Protein AF-A0A925MMN0-F1 (afdb_monomer_lite)

Structure (mmCIF, N/CA/C/O backbone):
data_AF-A0A925MMN0-F1
#
_entry.id   AF-A0A925MMN0-F1
#
loop_
_atom_site.group_PDB
_atom_site.id
_atom_site.type_symbol
_atom_site.label_atom_id
_atom_site.label_alt_id
_atom_site.label_comp_id
_atom_site.label_asym_id
_atom_site.label_entity_id
_atom_site.label_seq_id
_atom_site.pdbx_PDB_ins_code
_atom_site.Cartn_x
_atom_site.Cartn_y
_atom_site.Cartn_z
_atom_site.occupancy
_atom_site.B_iso_or_equiv
_atom_site.auth_seq_id
_atom_site.auth_comp_id
_atom_site.auth_asym_id
_atom_site.auth_atom_id
_atom_site.pdbx_PDB_model_num
ATOM 1 N N . MET A 1 1 ? -37.068 39.498 35.106 1.00 50.25 1 MET A N 1
ATOM 2 C CA . MET A 1 1 ? -36.072 38.489 35.532 1.00 50.25 1 MET A CA 1
ATOM 3 C C . MET A 1 1 ? -36.482 37.143 34.951 1.00 50.25 1 MET A C 1
ATOM 5 O O . MET A 1 1 ? -37.570 36.676 35.253 1.00 50.25 1 MET A O 1
ATOM 9 N N . ARG A 1 2 ? -35.691 36.575 34.034 1.00 58.09 2 ARG A N 1
ATOM 10 C CA . ARG A 1 2 ? -35.995 35.283 33.394 1.00 58.09 2 ARG A CA 1
ATOM 11 C C . ARG A 1 2 ? -35.538 34.164 34.336 1.00 58.09 2 ARG A C 1
ATOM 13 O O . ARG A 1 2 ? -34.346 34.032 34.581 1.00 58.09 2 ARG A O 1
ATOM 20 N N . SER A 1 3 ? -36.483 33.402 34.880 1.00 60.34 3 SER A N 1
ATOM 21 C CA . SER A 1 3 ? -36.202 32.164 35.613 1.00 60.34 3 SER A CA 1
ATOM 22 C C . SER A 1 3 ? -35.566 31.164 34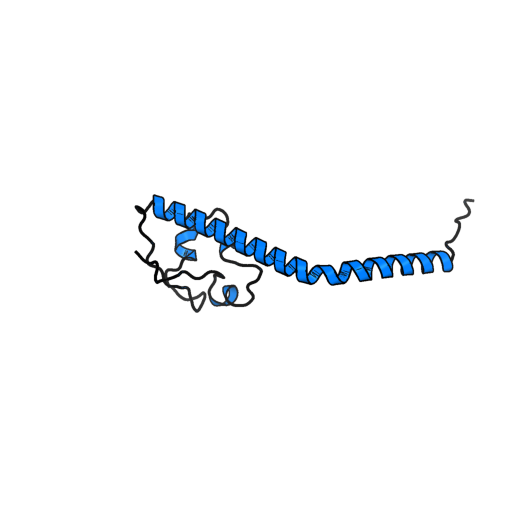.645 1.00 60.34 3 SER A C 1
ATOM 24 O O . SER A 1 3 ? -36.204 30.718 33.690 1.00 60.34 3 SER A O 1
ATOM 26 N N . LEU A 1 4 ? -34.287 30.860 34.859 1.00 64.75 4 LEU A N 1
ATOM 27 C CA . LEU A 1 4 ? -33.624 29.731 34.219 1.00 64.75 4 LEU A CA 1
ATOM 28 C C . LEU A 1 4 ? -34.117 28.471 34.936 1.00 64.75 4 LEU A C 1
ATOM 30 O O . LEU A 1 4 ? -33.806 28.258 36.107 1.00 64.75 4 LEU A O 1
ATOM 34 N N . ARG A 1 5 ? -34.932 27.662 34.254 1.00 73.69 5 ARG A N 1
ATOM 35 C CA . ARG A 1 5 ? -35.268 26.312 34.719 1.00 73.69 5 ARG A CA 1
ATOM 36 C C . ARG A 1 5 ? -33.975 25.493 34.746 1.00 73.69 5 ARG A C 1
ATOM 38 O O . ARG A 1 5 ? -33.359 25.299 33.702 1.00 73.69 5 ARG A O 1
ATOM 45 N N . GLY A 1 6 ? -33.550 25.079 35.937 1.00 75.69 6 GLY A N 1
ATOM 46 C CA . GLY A 1 6 ? -32.420 24.171 36.117 1.00 75.69 6 GLY A CA 1
ATOM 47 C C . GLY A 1 6 ? -32.802 22.747 35.720 1.00 75.69 6 GLY A C 1
ATOM 48 O O . GLY A 1 6 ? -33.934 22.326 35.948 1.00 75.69 6 GLY A O 1
ATOM 49 N N . PHE A 1 7 ? -31.858 22.026 35.120 1.00 78.81 7 PHE A N 1
ATOM 50 C CA . PHE A 1 7 ? -32.000 20.607 34.801 1.00 78.81 7 PHE A CA 1
ATOM 51 C C . PHE A 1 7 ? -32.067 19.784 36.091 1.00 78.81 7 PHE A C 1
ATOM 53 O O . PHE A 1 7 ? -31.335 20.061 37.047 1.00 78.81 7 PHE A O 1
ATOM 60 N N . THR A 1 8 ? -32.914 18.759 36.128 1.00 90.69 8 THR A N 1
ATOM 61 C CA . THR A 1 8 ? -32.934 17.820 37.254 1.00 90.69 8 THR A CA 1
ATOM 62 C C . THR A 1 8 ? -31.794 16.805 37.123 1.00 90.69 8 THR A C 1
ATOM 64 O O . THR A 1 8 ? -31.395 16.419 36.022 1.00 90.69 8 THR A O 1
ATOM 67 N N . LEU A 1 9 ? -31.268 16.334 38.259 1.00 88.25 9 LEU A N 1
ATOM 68 C CA . LEU A 1 9 ? -30.256 15.265 38.293 1.00 88.25 9 LEU A CA 1
ATOM 69 C C . LEU A 1 9 ? -30.725 14.003 37.555 1.00 88.25 9 LEU A C 1
ATOM 71 O O . LEU A 1 9 ? -29.932 13.340 36.891 1.00 88.25 9 LEU A O 1
ATOM 75 N N . VAL A 1 10 ? -32.021 13.697 37.652 1.00 92.56 10 VAL A N 1
ATOM 76 C CA . VAL A 1 10 ? -32.633 12.531 37.008 1.00 92.56 10 VAL A CA 1
ATOM 77 C C . VAL A 1 10 ? -32.614 12.668 35.487 1.00 92.56 10 VAL A C 1
ATOM 79 O O . VAL A 1 10 ? -32.250 11.715 34.802 1.00 92.56 10 VAL A O 1
ATOM 82 N N . GLU A 1 11 ? -32.934 13.847 34.947 1.00 92.06 11 GLU A N 1
ATOM 83 C CA . GLU A 1 11 ? -32.885 14.076 33.498 1.00 92.06 11 GLU A CA 1
ATOM 84 C C . GLU A 1 11 ? -31.464 13.908 32.942 1.00 92.06 11 GLU A C 1
ATOM 86 O O . GLU A 1 11 ? -31.291 13.287 31.896 1.00 92.06 11 GLU A O 1
ATOM 91 N N . MET A 1 12 ? -30.432 14.378 33.652 1.00 91.19 12 MET A N 1
ATOM 92 C CA . MET A 1 12 ? -29.041 14.155 33.226 1.00 91.19 12 MET A CA 1
ATOM 93 C C . MET A 1 12 ? -28.624 12.681 33.304 1.00 91.19 12 MET A C 1
ATOM 95 O O . MET A 1 12 ? -27.914 12.192 32.425 1.00 91.19 12 MET A O 1
ATOM 99 N N . LEU A 1 13 ? -29.094 11.950 34.315 1.00 93.50 13 LEU A N 1
ATOM 100 C CA . LEU A 1 13 ? -28.752 10.539 34.503 1.00 93.50 13 LEU A CA 1
ATOM 101 C C . LEU A 1 13 ? -29.333 9.655 33.390 1.00 93.50 13 LEU A C 1
ATOM 103 O O . LEU A 1 13 ? -28.626 8.804 32.849 1.00 93.50 13 LEU A O 1
ATOM 107 N N . VAL A 1 14 ? -30.588 9.890 32.997 1.00 94.88 14 VAL A N 1
ATOM 108 C CA . VAL A 1 14 ? -31.225 9.157 31.889 1.00 94.88 14 VAL A CA 1
ATOM 109 C C . VAL A 1 14 ? -30.509 9.430 30.566 1.00 94.88 14 VAL A C 1
ATOM 111 O O . VAL A 1 14 ? -30.269 8.502 29.795 1.00 94.88 14 VAL A O 1
ATOM 114 N N . VAL A 1 15 ? -30.103 10.678 30.313 1.00 95.12 15 VAL A N 1
ATOM 115 C CA . VAL A 1 15 ? -29.379 11.041 29.084 1.00 95.12 15 VAL A CA 1
ATOM 116 C C . VAL A 1 15 ? -28.032 10.324 29.000 1.00 95.12 15 VAL A C 1
ATOM 118 O O . VAL A 1 15 ? -27.715 9.742 27.963 1.00 95.12 15 VAL A O 1
ATOM 121 N N . LEU A 1 16 ? -27.261 10.298 30.089 1.00 95.56 16 LEU A N 1
ATOM 122 C CA . LEU A 1 16 ? -25.982 9.583 30.117 1.00 95.56 16 LEU A CA 1
ATOM 123 C C . LEU A 1 16 ? -26.163 8.067 29.961 1.00 95.56 16 LEU A C 1
ATOM 125 O O . LEU A 1 16 ? -25.362 7.435 29.273 1.00 95.56 16 LEU A O 1
ATOM 129 N N . ALA A 1 17 ? -27.231 7.490 30.519 1.00 95.81 17 ALA A N 1
ATOM 130 C CA . ALA A 1 17 ? -27.562 6.080 30.314 1.00 95.81 17 ALA A CA 1
ATOM 131 C C . ALA A 1 17 ? -27.862 5.771 28.834 1.00 95.81 17 ALA A C 1
ATOM 133 O O . ALA A 1 17 ? -27.342 4.799 28.281 1.00 95.81 17 ALA A O 1
ATOM 134 N N . ILE A 1 18 ? -28.637 6.625 28.158 1.00 96.00 18 ILE A N 1
ATOM 135 C CA . ILE A 1 18 ? -28.942 6.463 26.729 1.00 96.00 18 ILE A CA 1
ATOM 136 C C . ILE A 1 18 ? -27.671 6.629 25.880 1.00 96.00 18 ILE A C 1
ATOM 138 O O . ILE A 1 18 ? -27.379 5.767 25.054 1.00 96.00 18 ILE A O 1
ATOM 142 N N . ILE A 1 19 ? -26.860 7.668 26.110 1.00 95.44 19 ILE A N 1
ATOM 143 C CA . ILE A 1 19 ? -25.598 7.871 25.371 1.00 95.44 19 ILE A CA 1
ATOM 144 C C . ILE A 1 19 ? -24.642 6.688 25.588 1.00 95.44 19 ILE A C 1
ATOM 146 O O . ILE A 1 19 ? -24.036 6.208 24.631 1.00 95.44 19 ILE A O 1
ATOM 150 N N . GLY A 1 20 ? -24.542 6.177 26.820 1.00 95.19 20 GLY A N 1
ATOM 151 C CA . GLY A 1 20 ? -23.700 5.028 27.156 1.00 95.19 20 GLY A CA 1
ATOM 152 C C . GLY A 1 20 ? -24.109 3.748 26.424 1.00 95.19 20 GLY A C 1
ATOM 153 O O . GLY A 1 20 ? -23.250 3.061 25.872 1.00 95.19 20 GLY A O 1
ATOM 154 N N . THR A 1 21 ? -25.412 3.451 26.353 1.00 93.69 21 THR A N 1
ATOM 155 C CA . THR A 1 21 ? -25.912 2.278 25.606 1.00 93.69 21 THR A CA 1
ATOM 156 C C . THR A 1 21 ? -25.667 2.400 24.100 1.00 93.69 21 THR A C 1
ATOM 158 O O . THR A 1 21 ? -25.206 1.440 23.484 1.00 93.69 21 THR A O 1
ATOM 161 N N . LEU A 1 22 ? -25.883 3.581 23.510 1.00 94.12 22 LEU A N 1
ATOM 162 C CA . LEU A 1 22 ? -25.597 3.827 22.091 1.00 94.12 22 LEU A CA 1
ATOM 163 C C . LEU A 1 22 ? -24.097 3.697 21.779 1.00 94.12 22 LEU A C 1
ATOM 165 O O . LEU A 1 22 ? -23.718 3.032 20.812 1.00 94.12 22 LEU A O 1
ATOM 169 N N . ALA A 1 23 ? -23.231 4.275 22.617 1.00 90.12 23 ALA A N 1
ATOM 170 C CA . ALA A 1 23 ? -21.780 4.199 22.448 1.00 90.12 23 ALA A CA 1
ATOM 171 C C . ALA A 1 23 ? -21.252 2.757 22.559 1.00 90.12 23 ALA A C 1
ATOM 173 O O . ALA A 1 23 ? -20.376 2.365 21.784 1.00 90.12 23 ALA A O 1
ATOM 174 N N . ALA A 1 24 ? -21.815 1.951 23.468 1.00 89.38 24 ALA A N 1
ATOM 175 C CA . ALA A 1 24 ? -21.438 0.550 23.657 1.00 89.38 24 ALA A CA 1
ATOM 176 C C . ALA A 1 24 ? -21.694 -0.319 22.412 1.00 89.38 24 ALA A C 1
ATOM 178 O O . ALA A 1 24 ? -20.935 -1.253 22.161 1.00 89.38 24 ALA A O 1
ATOM 179 N N . ILE A 1 25 ? -22.720 -0.002 21.614 1.00 86.56 25 ILE A N 1
ATOM 180 C CA . ILE A 1 25 ? -23.040 -0.732 20.374 1.00 86.56 25 ILE A CA 1
ATOM 181 C C . ILE A 1 25 ? -22.143 -0.281 19.210 1.00 86.56 25 ILE A C 1
ATOM 183 O O . ILE A 1 25 ? -21.723 -1.103 18.396 1.00 86.56 25 ILE A O 1
ATOM 187 N N . ILE A 1 26 ? -21.814 1.012 19.127 1.00 83.06 26 ILE A N 1
ATOM 188 C CA . ILE A 1 26 ? -21.033 1.583 18.013 1.00 83.06 26 ILE A CA 1
ATOM 189 C C . ILE A 1 26 ? -19.538 1.249 18.131 1.00 83.06 26 ILE A C 1
ATOM 191 O O . ILE A 1 26 ? -18.884 0.952 17.129 1.00 83.06 26 ILE A O 1
ATOM 195 N N . TYR A 1 27 ? -18.988 1.258 19.348 1.00 77.38 27 TYR A N 1
ATOM 196 C CA . TYR A 1 27 ? -17.564 1.014 19.596 1.00 77.38 27 TYR A CA 1
ATOM 197 C C . TYR A 1 27 ? -17.009 -0.313 19.015 1.00 77.38 27 TYR A C 1
ATOM 199 O O . TYR A 1 27 ? -15.979 -0.260 18.327 1.00 77.38 27 TYR A O 1
ATOM 207 N N . PRO A 1 28 ? -17.643 -1.493 19.209 1.00 71.50 28 PRO A N 1
ATOM 208 C CA . PRO A 1 28 ? -17.084 -2.776 18.765 1.00 71.50 28 PRO A CA 1
ATOM 209 C C . PRO A 1 28 ? -16.999 -2.931 17.240 1.00 71.50 28 PRO A C 1
ATOM 211 O O . PRO A 1 28 ? -16.149 -3.674 16.751 1.00 71.50 28 PRO A O 1
ATOM 214 N N . LEU A 1 29 ? -17.825 -2.214 16.473 1.00 68.62 29 LEU A N 1
ATOM 215 C CA . LEU A 1 29 ? -17.912 -2.375 15.016 1.00 68.62 29 LEU A CA 1
ATOM 216 C C . LEU A 1 29 ? -16.703 -1.790 14.265 1.00 68.62 29 LEU A C 1
ATOM 218 O O . LEU A 1 29 ? -16.408 -2.190 13.140 1.00 68.62 29 LEU A O 1
ATOM 222 N N . SER A 1 30 ? -15.969 -0.867 14.885 1.00 63.56 30 SER A N 1
ATOM 223 C CA . SER A 1 30 ? -14.885 -0.125 14.232 1.00 63.56 30 SER A CA 1
ATOM 224 C C . SER A 1 30 ? -13.709 -1.004 13.776 1.00 63.56 30 SER A C 1
ATOM 226 O O . SER A 1 30 ? -13.188 -0.814 12.678 1.00 63.56 30 SER A O 1
ATOM 228 N N . ARG A 1 31 ? -13.296 -2.006 14.564 1.00 68.06 31 ARG A N 1
ATOM 229 C CA . ARG A 1 31 ? -12.033 -2.735 14.320 1.00 68.06 31 ARG A CA 1
ATOM 230 C C . ARG A 1 31 ? -12.069 -3.617 13.069 1.00 68.06 31 ARG A C 1
ATOM 232 O O . ARG A 1 31 ? -11.135 -3.583 12.273 1.00 68.06 31 ARG A O 1
ATOM 239 N N . SER A 1 32 ? -13.150 -4.367 12.859 1.00 72.69 32 SER A N 1
ATOM 240 C CA . SER A 1 32 ? -13.282 -5.249 11.690 1.00 72.69 32 SER A CA 1
ATOM 241 C C . SER A 1 32 ? -13.541 -4.477 10.393 1.00 72.69 32 SER A C 1
ATOM 243 O O . SER A 1 32 ? -13.100 -4.904 9.328 1.00 72.69 32 SER A O 1
ATOM 245 N N . MET A 1 33 ? -14.221 -3.326 10.467 1.00 75.50 33 MET A N 1
ATOM 246 C CA . MET A 1 33 ? -14.455 -2.471 9.297 1.00 75.50 33 MET A CA 1
ATOM 247 C C . MET A 1 33 ? -13.173 -1.782 8.821 1.00 75.50 33 MET A C 1
ATOM 249 O O . MET A 1 33 ? -12.953 -1.683 7.617 1.00 75.50 33 MET A O 1
ATOM 253 N N . ILE A 1 34 ? -12.296 -1.375 9.745 1.00 84.44 34 ILE A N 1
ATOM 254 C CA . ILE A 1 34 ? -10.996 -0.777 9.406 1.00 84.44 34 ILE A CA 1
ATOM 255 C C . ILE A 1 34 ? -10.082 -1.793 8.709 1.00 84.44 34 ILE A C 1
ATOM 257 O O . ILE A 1 34 ? -9.390 -1.442 7.760 1.00 84.44 34 ILE A O 1
ATOM 261 N N . GLY A 1 35 ? -10.094 -3.062 9.132 1.00 87.69 35 GLY A N 1
ATOM 262 C CA . GLY A 1 35 ? -9.350 -4.114 8.429 1.00 87.69 35 GLY A CA 1
ATOM 263 C C . GLY A 1 35 ? -9.765 -4.219 6.957 1.00 87.69 35 GLY A C 1
ATOM 264 O O . GLY A 1 35 ? -8.921 -4.155 6.066 1.00 87.69 35 GLY A O 1
ATOM 265 N N . LYS A 1 36 ? -11.079 -4.258 6.701 1.00 88.88 36 LYS A N 1
ATOM 266 C CA . LYS A 1 36 ? -11.637 -4.297 5.340 1.00 88.88 36 LYS A CA 1
ATOM 267 C C . LYS A 1 36 ? -11.360 -3.027 4.536 1.00 88.88 36 LYS A C 1
ATOM 269 O O . LYS A 1 36 ? -11.141 -3.113 3.332 1.00 88.88 36 LYS A O 1
ATOM 274 N N . SER A 1 37 ? -11.366 -1.849 5.166 1.00 91.38 37 SER A N 1
ATOM 275 C CA . SER A 1 37 ? -11.049 -0.603 4.457 1.00 91.38 37 SER A CA 1
ATOM 276 C C . SER A 1 37 ? -9.581 -0.549 4.034 1.00 91.38 37 SER A C 1
ATOM 278 O O . SER A 1 37 ? -9.289 -0.118 2.920 1.00 91.38 37 SER A O 1
ATOM 280 N N . ARG A 1 38 ? -8.664 -1.044 4.878 1.00 94.19 38 ARG A N 1
ATOM 281 C CA . ARG A 1 38 ? -7.243 -1.183 4.529 1.00 94.19 38 ARG A CA 1
ATOM 282 C C . ARG A 1 38 ? -7.052 -2.158 3.371 1.00 94.19 38 ARG A C 1
ATOM 284 O O . ARG A 1 38 ? -6.352 -1.825 2.424 1.00 94.19 38 ARG A O 1
ATOM 291 N N . GLU A 1 39 ? -7.719 -3.310 3.401 1.00 93.25 39 GLU A N 1
ATOM 292 C CA . GLU A 1 39 ? -7.681 -4.286 2.303 1.00 93.25 39 GLU A CA 1
ATOM 293 C C . GLU A 1 39 ? -8.198 -3.685 0.986 1.00 93.25 39 GLU A C 1
ATOM 295 O O . GLU A 1 39 ? -7.540 -3.788 -0.049 1.00 93.25 39 GLU A O 1
ATOM 300 N N . ALA A 1 40 ? -9.331 -2.977 1.027 1.00 95.06 40 ALA A N 1
ATOM 301 C CA . ALA A 1 40 ? -9.888 -2.299 -0.142 1.00 95.06 40 ALA A CA 1
ATOM 302 C C . ALA A 1 40 ? -8.937 -1.233 -0.720 1.00 95.06 40 ALA A C 1
ATOM 304 O O . ALA A 1 40 ? -8.835 -1.092 -1.944 1.00 95.06 40 ALA A O 1
ATOM 305 N N . ALA A 1 41 ? -8.212 -0.514 0.141 1.00 95.06 41 ALA A N 1
ATOM 306 C CA . ALA A 1 41 ? -7.172 0.417 -0.283 1.00 95.06 41 ALA A CA 1
ATOM 307 C C . ALA A 1 41 ? -5.998 -0.321 -0.950 1.00 95.06 41 ALA A C 1
ATOM 309 O O . ALA A 1 41 ? -5.611 0.040 -2.059 1.00 95.06 41 ALA A O 1
ATOM 310 N N . CYS A 1 42 ? -5.505 -1.415 -0.357 1.00 95.69 42 CYS A N 1
ATOM 311 C CA . CYS A 1 42 ? -4.418 -2.202 -0.949 1.00 95.69 42 CYS A CA 1
ATOM 312 C C . CYS A 1 42 ? -4.799 -2.817 -2.306 1.00 95.69 42 CYS A C 1
ATOM 314 O O . CYS A 1 42 ? -3.962 -2.882 -3.205 1.00 95.69 42 CYS A O 1
ATOM 316 N N . LEU A 1 43 ? -6.059 -3.231 -2.482 1.00 95.81 43 LEU A N 1
ATOM 317 C CA . LEU A 1 43 ? -6.578 -3.699 -3.772 1.00 95.81 43 LEU A CA 1
ATOM 318 C C . LEU A 1 43 ? -6.642 -2.579 -4.812 1.00 95.81 43 LEU A C 1
ATOM 320 O O . LEU A 1 43 ? -6.380 -2.815 -5.988 1.00 95.81 43 LEU A O 1
ATOM 324 N N . THR A 1 44 ? -7.002 -1.367 -4.397 1.00 95.56 44 THR A N 1
ATOM 325 C CA . THR A 1 44 ? -7.018 -0.200 -5.289 1.00 95.56 44 THR A CA 1
ATOM 326 C C . THR A 1 44 ? -5.610 0.130 -5.768 1.00 95.56 44 THR A C 1
ATOM 328 O O . THR A 1 44 ? -5.404 0.274 -6.969 1.00 95.56 44 THR A O 1
ATOM 331 N N . ASN A 1 45 ? -4.635 0.118 -4.861 1.00 95.81 45 ASN A N 1
ATOM 332 C CA . ASN A 1 45 ? -3.225 0.297 -5.191 1.00 95.81 45 ASN A CA 1
ATOM 333 C C . ASN A 1 45 ? -2.730 -0.747 -6.204 1.00 95.81 45 ASN A C 1
ATOM 335 O O . ASN A 1 45 ? -2.160 -0.378 -7.227 1.00 95.81 45 ASN A O 1
ATOM 339 N N . LEU A 1 46 ? -3.026 -2.038 -5.994 1.00 94.69 46 LEU A N 1
ATOM 340 C CA . LEU A 1 46 ? -2.672 -3.104 -6.945 1.00 94.69 46 LEU A CA 1
ATOM 341 C C . LEU A 1 46 ? -3.277 -2.893 -8.337 1.00 94.69 46 LEU A C 1
ATOM 343 O O . LEU A 1 46 ? -2.624 -3.185 -9.337 1.00 94.69 46 LEU A O 1
ATOM 347 N N . ARG A 1 47 ? -4.511 -2.381 -8.423 1.00 95.31 47 ARG A N 1
ATOM 348 C CA . ARG A 1 47 ? -5.121 -2.036 -9.716 1.00 95.31 47 ARG A CA 1
ATOM 349 C C . ARG A 1 47 ? -4.360 -0.905 -10.398 1.00 95.31 47 ARG A C 1
ATOM 351 O O . ARG A 1 47 ? -4.081 -1.031 -11.585 1.00 95.31 47 ARG A O 1
ATOM 358 N N . SER A 1 48 ? -3.986 0.145 -9.665 1.00 93.88 48 SER A N 1
ATOM 359 C CA . SER A 1 48 ? -3.162 1.236 -10.203 1.00 93.88 48 SER A CA 1
ATO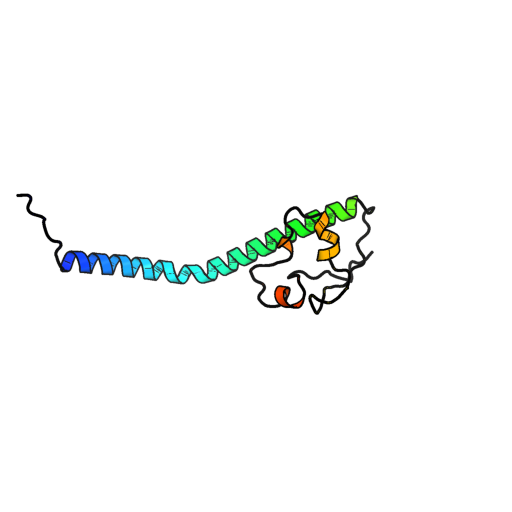M 360 C C . SER A 1 48 ? -1.811 0.725 -10.711 1.00 93.88 48 SER A C 1
ATOM 362 O O . SER A 1 48 ? -1.409 1.075 -11.818 1.00 93.88 48 SER A O 1
ATOM 364 N N . LEU A 1 49 ? -1.151 -0.168 -9.962 1.00 94.50 49 LEU A N 1
ATOM 365 C CA . LEU A 1 49 ? 0.091 -0.820 -10.398 1.00 94.50 49 LEU A CA 1
ATOM 366 C C . LEU A 1 49 ? -0.108 -1.663 -11.664 1.00 94.50 49 LEU A C 1
ATOM 368 O O . LEU A 1 49 ? 0.716 -1.606 -12.572 1.00 94.50 49 LEU A O 1
ATOM 372 N N . GLY A 1 50 ? -1.209 -2.412 -11.753 1.00 93.69 50 GLY A N 1
ATOM 373 C CA . GLY A 1 50 ? -1.548 -3.202 -12.939 1.00 93.69 50 GLY A CA 1
ATOM 374 C C . GLY A 1 50 ? -1.792 -2.344 -14.182 1.00 93.69 50 GLY A C 1
ATOM 375 O O . GLY A 1 50 ? -1.320 -2.693 -15.261 1.00 93.69 50 GLY A O 1
ATOM 376 N N . VAL A 1 51 ? -2.470 -1.202 -14.030 1.00 94.81 51 VAL A N 1
ATOM 377 C CA . VAL A 1 51 ? -2.651 -0.228 -15.119 1.00 94.81 51 VAL A CA 1
ATOM 378 C C . VAL A 1 51 ? -1.304 0.360 -15.544 1.00 94.81 51 VAL A C 1
ATOM 380 O O . VAL A 1 51 ? -1.008 0.372 -16.735 1.00 94.81 51 VAL A O 1
ATOM 383 N N . GLY A 1 52 ? -0.457 0.769 -14.593 1.00 94.00 52 GLY A N 1
ATOM 384 C CA . GLY A 1 52 ? 0.889 1.270 -14.894 1.00 94.00 52 GLY A CA 1
ATOM 385 C C . GLY A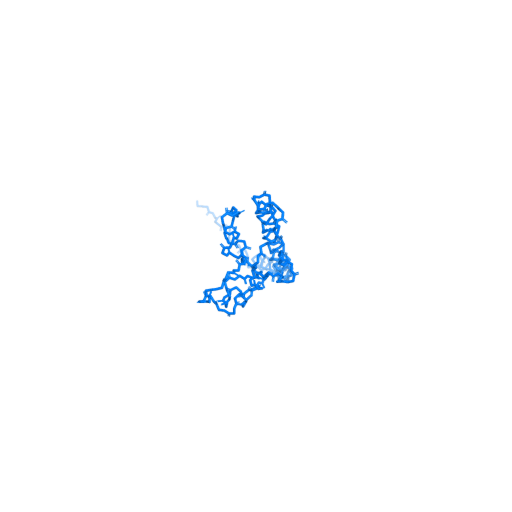 1 52 ? 1.750 0.240 -15.634 1.00 94.00 52 GLY A C 1
ATOM 386 O O . GLY A 1 52 ? 2.398 0.570 -16.625 1.00 94.00 52 GLY A O 1
ATOM 387 N N . LEU A 1 53 ? 1.696 -1.029 -15.215 1.00 94.00 53 LEU A N 1
ATOM 388 C CA . LEU A 1 53 ? 2.377 -2.127 -15.904 1.00 94.00 53 LEU A CA 1
ATOM 389 C C . LEU A 1 53 ? 1.838 -2.337 -17.323 1.00 94.00 53 LEU A C 1
ATOM 391 O O . LEU A 1 53 ? 2.617 -2.572 -18.240 1.00 94.00 53 LEU A O 1
ATOM 395 N N . GLN A 1 54 ? 0.525 -2.239 -17.530 1.00 95.00 54 GLN A N 1
ATOM 396 C CA . GLN A 1 54 ? -0.058 -2.360 -18.865 1.00 95.00 54 GLN A CA 1
ATOM 397 C C . GLN A 1 54 ? 0.410 -1.232 -19.795 1.00 95.00 54 GLN A C 1
ATOM 399 O O . GLN A 1 54 ? 0.727 -1.499 -20.953 1.00 95.00 54 GLN A O 1
ATOM 404 N N . THR A 1 55 ? 0.501 0.001 -19.293 1.00 95.00 55 THR A N 1
ATOM 405 C CA . THR A 1 55 ? 1.063 1.133 -20.045 1.00 95.00 55 THR A CA 1
ATOM 406 C C . THR A 1 55 ? 2.530 0.888 -20.397 1.00 95.00 55 THR A C 1
ATOM 408 O O . THR A 1 55 ? 2.921 1.074 -21.546 1.00 95.00 55 THR A O 1
ATOM 411 N N . TYR A 1 56 ? 3.326 0.385 -19.447 1.00 94.62 56 TYR A N 1
ATOM 412 C CA . TYR A 1 56 ? 4.706 -0.027 -19.711 1.00 94.62 56 TYR A CA 1
ATOM 413 C C . TYR A 1 56 ? 4.777 -1.077 -20.833 1.00 94.62 56 TYR A C 1
ATOM 415 O O . TYR A 1 56 ? 5.505 -0.900 -21.804 1.00 94.62 56 TYR A O 1
ATOM 423 N N . LEU A 1 57 ? 3.978 -2.144 -20.765 1.00 94.44 57 LEU A N 1
ATOM 424 C CA . LEU A 1 57 ? 3.976 -3.191 -21.793 1.00 94.44 57 LEU A CA 1
ATOM 425 C C . LEU A 1 57 ? 3.652 -2.635 -23.188 1.00 94.44 57 LEU A C 1
ATOM 427 O O . LEU A 1 57 ? 4.302 -3.015 -24.161 1.00 94.44 57 LEU A O 1
ATOM 431 N N . GLN A 1 58 ? 2.712 -1.692 -23.288 1.00 95.44 58 GLN A N 1
ATOM 432 C CA . GLN A 1 58 ? 2.367 -1.048 -24.559 1.00 95.44 58 GLN A CA 1
ATOM 433 C C . GLN A 1 58 ? 3.545 -0.275 -25.170 1.00 95.44 58 GLN A C 1
ATOM 435 O O . GLN A 1 58 ? 3.735 -0.311 -26.386 1.00 95.44 58 GLN A O 1
ATOM 440 N N . GLU A 1 59 ? 4.354 0.393 -24.347 1.00 94.94 59 GLU A N 1
ATOM 441 C CA . GLU A 1 59 ? 5.542 1.124 -24.807 1.00 94.94 59 GLU A CA 1
ATOM 442 C C . GLU A 1 59 ? 6.725 0.204 -25.138 1.00 94.94 59 GLU A C 1
ATOM 444 O O . GLU A 1 59 ? 7.540 0.530 -26.002 1.00 94.94 59 GLU A O 1
ATOM 449 N N . HIS A 1 60 ? 6.808 -0.958 -24.485 1.00 94.38 60 HIS A N 1
ATOM 450 C CA . HIS A 1 60 ? 7.937 -1.891 -24.587 1.00 94.38 60 HIS A CA 1
ATOM 451 C C . HIS A 1 60 ? 7.626 -3.145 -25.422 1.00 94.38 60 HIS A C 1
ATOM 453 O O . HIS A 1 60 ? 8.286 -4.173 -25.273 1.00 94.38 60 HIS A O 1
ATOM 459 N N . HIS A 1 61 ? 6.662 -3.061 -26.345 1.00 94.19 61 HIS A N 1
ATOM 460 C CA . HIS A 1 61 ? 6.281 -4.151 -27.261 1.00 94.19 61 HIS A CA 1
ATOM 461 C C . HIS A 1 61 ? 5.887 -5.458 -26.546 1.00 94.19 61 HIS A C 1
ATOM 463 O O . HIS A 1 61 ? 6.361 -6.535 -26.911 1.00 94.19 61 HIS A O 1
ATOM 469 N N . ASP A 1 62 ? 5.048 -5.352 -25.515 1.00 92.38 62 ASP A N 1
ATOM 470 C CA . ASP A 1 62 ? 4.548 -6.460 -24.689 1.00 92.38 62 ASP A CA 1
ATOM 471 C C . ASP A 1 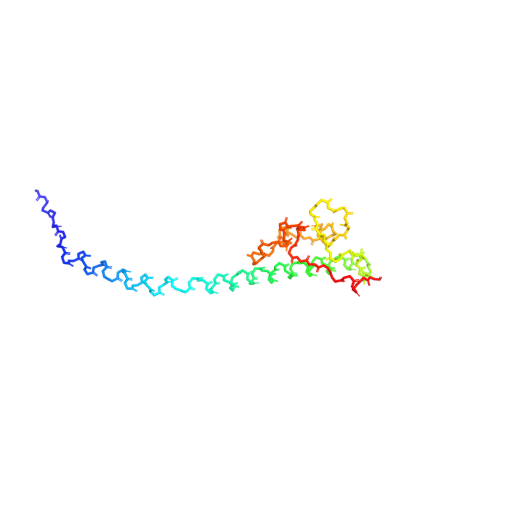62 ? 5.652 -7.282 -23.995 1.00 92.38 62 ASP A C 1
ATOM 473 O O . ASP A 1 62 ? 5.430 -8.421 -23.5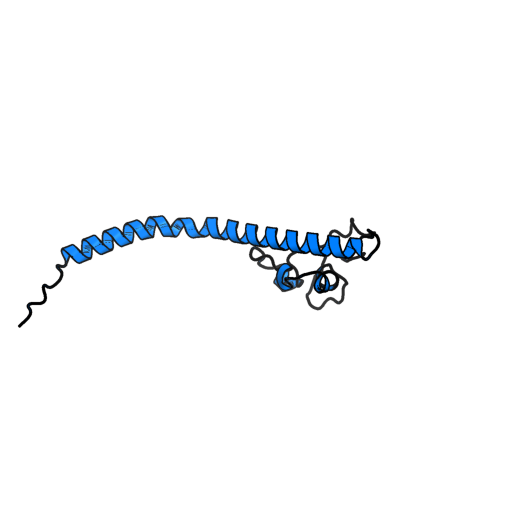76 1.00 92.38 62 ASP A O 1
ATOM 477 N N . LYS A 1 63 ? 6.853 -6.710 -23.837 1.00 91.06 63 LYS A N 1
ATOM 478 C CA . LYS A 1 63 ? 7.953 -7.346 -23.107 1.00 91.06 63 LYS A CA 1
ATOM 479 C C . LYS A 1 63 ? 7.834 -7.092 -21.614 1.00 91.06 63 LYS A C 1
ATOM 481 O O . LYS A 1 63 ? 7.791 -5.945 -21.175 1.00 91.06 63 LYS A O 1
ATOM 486 N N . MET A 1 64 ? 7.844 -8.169 -20.836 1.00 91.56 64 MET A N 1
ATOM 487 C CA . MET A 1 64 ? 7.895 -8.073 -19.382 1.00 91.56 64 MET A CA 1
ATOM 488 C C . MET A 1 64 ? 9.231 -7.484 -18.916 1.00 91.56 64 MET A C 1
ATOM 490 O O . MET A 1 64 ? 10.273 -7.795 -19.498 1.00 91.56 64 MET A O 1
ATOM 494 N N . PRO A 1 65 ? 9.225 -6.660 -17.858 1.00 91.00 65 PRO A N 1
ATOM 495 C CA . PRO A 1 65 ? 10.454 -6.111 -17.323 1.00 91.00 65 PRO A CA 1
ATOM 496 C C . PRO A 1 65 ? 11.248 -7.179 -16.563 1.00 91.00 65 PRO A C 1
ATOM 498 O O . PRO A 1 65 ? 10.690 -7.988 -15.821 1.00 91.00 65 PRO A O 1
ATOM 501 N N . GLU A 1 66 ? 12.570 -7.152 -16.708 1.00 91.19 66 GLU A N 1
ATOM 502 C CA . GLU A 1 66 ? 13.479 -7.980 -15.915 1.00 91.19 66 GLU A CA 1
ATOM 503 C C . GLU A 1 66 ? 13.790 -7.278 -14.589 1.00 91.19 66 GLU A C 1
ATOM 505 O O . GLU A 1 66 ? 14.625 -6.374 -14.524 1.00 91.19 66 GLU A O 1
ATOM 510 N N . LEU A 1 67 ? 13.090 -7.670 -13.522 1.00 92.00 67 LEU A N 1
ATOM 511 C CA . LEU A 1 67 ? 13.222 -7.047 -12.202 1.00 92.00 67 LEU A CA 1
ATOM 512 C C . LEU A 1 67 ? 13.531 -8.079 -11.121 1.00 92.00 67 LEU A C 1
ATOM 514 O O . LEU A 1 67 ? 13.157 -9.254 -11.217 1.00 92.00 67 LEU A O 1
ATOM 518 N N . ALA A 1 68 ? 14.171 -7.615 -10.048 1.00 90.94 68 ALA A N 1
ATOM 519 C CA . ALA A 1 68 ? 14.254 -8.378 -8.812 1.00 90.94 68 ALA A CA 1
ATOM 520 C C . ALA A 1 68 ? 12.870 -8.464 -8.150 1.00 90.94 68 ALA A C 1
ATOM 522 O O . ALA A 1 68 ? 12.038 -7.566 -8.295 1.00 90.94 68 ALA A O 1
ATOM 523 N N . ALA A 1 69 ? 12.633 -9.529 -7.378 1.00 89.94 69 ALA A N 1
ATOM 524 C CA . ALA A 1 69 ? 11.354 -9.720 -6.692 1.00 89.94 69 ALA A CA 1
ATOM 525 C C . ALA A 1 69 ? 11.035 -8.587 -5.698 1.00 89.94 69 ALA A C 1
ATOM 527 O O . ALA A 1 69 ? 9.881 -8.265 -5.440 1.00 89.94 69 ALA A O 1
ATOM 528 N N . GLY A 1 70 ? 12.055 -7.947 -5.147 1.00 90.06 70 GLY A N 1
ATOM 529 C CA . GLY A 1 70 ? 11.935 -6.836 -4.219 1.00 90.06 70 GLY A CA 1
ATOM 530 C C . GLY A 1 70 ? 13.296 -6.540 -3.610 1.00 90.06 70 GLY A C 1
ATOM 531 O O . GLY A 1 70 ? 14.275 -7.223 -3.915 1.00 90.06 70 GLY A O 1
ATOM 532 N N . ARG A 1 71 ? 13.345 -5.533 -2.740 1.00 90.56 71 ARG A N 1
ATOM 533 C CA . ARG A 1 71 ? 14.538 -5.227 -1.946 1.00 90.56 71 ARG A CA 1
ATOM 534 C C . ARG A 1 71 ? 14.431 -5.873 -0.576 1.00 90.56 71 ARG A C 1
ATOM 536 O O . ARG A 1 71 ? 13.334 -5.976 -0.030 1.00 90.56 71 ARG A O 1
ATOM 543 N N . SER A 1 72 ? 15.566 -6.237 0.005 1.00 88.06 72 SER A N 1
ATOM 544 C CA . SER A 1 72 ? 15.631 -6.587 1.432 1.00 88.06 72 SER A CA 1
ATOM 545 C C . SER A 1 72 ? 15.841 -5.349 2.310 1.00 88.06 72 SER A C 1
ATOM 547 O O . SER A 1 72 ? 15.518 -5.368 3.493 1.00 88.06 72 SER A O 1
ATOM 549 N N . SER A 1 73 ? 16.381 -4.268 1.734 1.00 89.56 73 SER A N 1
ATOM 550 C CA . SER A 1 73 ? 16.609 -2.984 2.404 1.00 89.56 73 SER A CA 1
ATOM 551 C C . SER A 1 73 ? 16.342 -1.815 1.453 1.00 89.56 73 SER A C 1
ATOM 553 O O . SER A 1 73 ? 16.720 -1.870 0.285 1.00 89.56 73 SER A O 1
ATOM 555 N N . LYS A 1 74 ? 15.799 -0.701 1.958 1.00 86.69 74 LYS A N 1
ATOM 556 C CA . LYS A 1 74 ? 15.628 0.563 1.208 1.00 86.69 74 LYS A CA 1
ATOM 557 C C . LYS A 1 74 ? 16.921 1.101 0.588 1.00 86.69 74 LYS A C 1
ATOM 559 O O . LYS A 1 74 ? 16.869 1.873 -0.360 1.00 86.69 74 LYS A O 1
ATOM 564 N N . THR A 1 75 ? 18.073 0.737 1.146 1.00 86.69 75 THR A N 1
ATOM 565 C CA . THR A 1 75 ? 19.394 1.181 0.674 1.00 86.69 75 THR A CA 1
ATOM 566 C C . THR A 1 75 ? 19.945 0.333 -0.470 1.00 86.69 75 THR A C 1
ATOM 568 O O . THR A 1 75 ? 21.052 0.585 -0.934 1.00 86.69 75 THR A O 1
ATOM 571 N N . GLU A 1 76 ? 19.237 -0.724 -0.858 1.00 87.50 76 GLU A N 1
ATOM 572 C CA . GLU A 1 76 ? 19.678 -1.653 -1.888 1.00 87.50 76 GLU A CA 1
ATOM 573 C C . GLU A 1 76 ? 19.439 -1.062 -3.283 1.00 87.50 76 GLU A C 1
ATOM 575 O O . GLU A 1 76 ? 18.311 -0.726 -3.645 1.00 87.50 76 GLU A O 1
ATOM 580 N N . ASP A 1 77 ? 20.504 -0.950 -4.078 1.00 85.81 77 ASP A N 1
ATOM 581 C CA . ASP A 1 77 ? 20.444 -0.453 -5.456 1.00 85.81 77 ASP A CA 1
ATOM 582 C C . ASP A 1 77 ? 20.107 -1.593 -6.427 1.00 85.81 77 ASP A C 1
ATOM 584 O O . ASP A 1 77 ? 20.899 -1.990 -7.282 1.00 85.81 77 ASP A O 1
ATOM 588 N N . THR A 1 7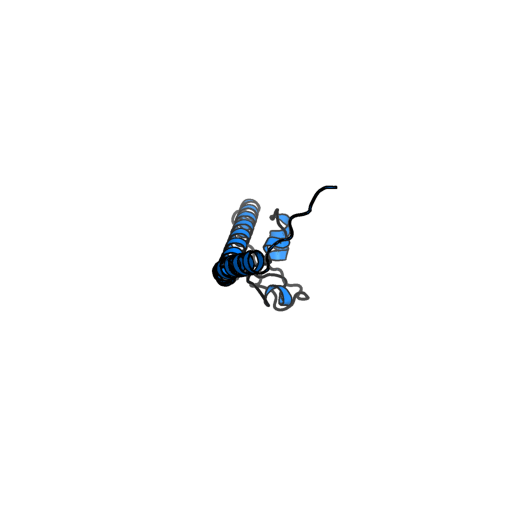8 ? 18.941 -2.203 -6.222 1.00 87.38 78 THR A N 1
ATOM 589 C CA . THR A 1 78 ? 18.393 -3.216 -7.124 1.00 87.38 78 THR A CA 1
ATOM 590 C C . THR A 1 78 ? 17.201 -2.659 -7.900 1.00 87.38 78 THR A C 1
ATOM 592 O O . THR A 1 78 ? 16.350 -1.964 -7.319 1.00 87.38 78 THR A O 1
ATOM 595 N N . PRO A 1 79 ? 17.117 -2.949 -9.216 1.00 87.50 79 PRO A N 1
ATOM 596 C CA . PRO A 1 79 ? 15.970 -2.573 -10.022 1.00 87.50 79 PRO A CA 1
ATOM 597 C C . PRO A 1 79 ? 14.768 -3.404 -9.580 1.00 87.50 79 PRO A C 1
ATOM 599 O O . PRO A 1 79 ? 14.744 -4.634 -9.683 1.00 87.50 79 PRO A O 1
ATOM 602 N N . VAL A 1 80 ? 13.763 -2.708 -9.067 1.00 91.12 80 VAL A N 1
ATOM 603 C CA . VAL A 1 80 ? 12.510 -3.289 -8.586 1.00 91.12 80 VAL A CA 1
ATOM 604 C C . VAL A 1 80 ? 11.328 -2.586 -9.233 1.00 91.12 80 VAL A C 1
ATOM 606 O O . VAL A 1 80 ? 11.471 -1.563 -9.910 1.00 91.12 80 VAL A O 1
ATOM 609 N N . LEU A 1 81 ? 10.140 -3.134 -8.991 1.00 90.06 81 LEU A N 1
ATOM 610 C CA . LEU A 1 81 ? 8.892 -2.643 -9.562 1.00 90.06 81 LEU A CA 1
ATOM 611 C C . LEU A 1 81 ? 8.663 -1.149 -9.311 1.00 90.06 81 LEU A C 1
ATOM 613 O O . LEU A 1 81 ? 8.255 -0.436 -10.220 1.00 90.06 81 LEU A O 1
ATOM 617 N N . GLU A 1 82 ? 8.979 -0.677 -8.105 1.00 90.25 82 GLU A N 1
ATOM 618 C CA . GLU A 1 82 ? 8.843 0.727 -7.715 1.00 90.25 82 GLU A CA 1
ATOM 619 C C . GLU A 1 82 ? 9.624 1.665 -8.635 1.00 90.25 82 GLU A C 1
ATOM 621 O O . GLU A 1 82 ? 9.053 2.562 -9.250 1.00 90.25 82 GLU A O 1
ATOM 626 N N . THR A 1 83 ? 10.922 1.414 -8.802 1.00 89.00 83 THR A N 1
ATOM 627 C CA . THR A 1 83 ? 11.799 2.259 -9.624 1.00 89.00 83 THR A CA 1
ATOM 628 C C . THR A 1 83 ? 11.413 2.295 -11.093 1.00 89.00 83 THR A C 1
ATOM 630 O O . THR A 1 83 ? 11.657 3.301 -11.753 1.00 89.00 83 THR A O 1
ATOM 633 N N . LEU A 1 84 ? 10.814 1.217 -11.604 1.00 90.88 84 LEU A N 1
ATOM 634 C CA . LEU A 1 84 ? 10.403 1.134 -13.000 1.00 90.88 84 LEU A CA 1
ATOM 635 C C . LEU A 1 84 ? 9.035 1.777 -13.242 1.00 90.88 84 LEU A C 1
ATOM 637 O O . LEU A 1 84 ? 8.861 2.480 -14.234 1.00 90.88 84 LEU A O 1
ATOM 641 N N . LEU A 1 85 ? 8.057 1.510 -12.370 1.00 92.19 85 LEU A N 1
ATOM 642 C CA . LEU A 1 85 ? 6.669 1.918 -12.589 1.00 92.19 85 LEU A CA 1
ATOM 643 C C . LEU A 1 85 ? 6.350 3.332 -12.107 1.00 92.19 85 LEU A C 1
ATOM 645 O O . LEU A 1 85 ? 5.336 3.870 -12.533 1.00 92.19 85 LEU A O 1
ATOM 649 N N . LEU A 1 86 ? 7.197 3.965 -11.290 1.00 91.31 86 LEU A N 1
ATOM 650 C CA . LEU A 1 86 ? 7.031 5.365 -10.869 1.00 91.31 86 LEU A CA 1
ATOM 651 C C . LEU A 1 86 ? 6.600 6.342 -11.990 1.00 91.31 86 LEU A C 1
ATOM 653 O O . LEU A 1 86 ? 5.633 7.068 -11.765 1.00 91.31 86 LEU A O 1
ATOM 657 N N . PRO A 1 87 ? 7.226 6.374 -13.186 1.00 92.69 87 PRO A N 1
ATOM 658 C CA . PRO A 1 87 ? 6.794 7.262 -14.275 1.00 92.69 87 PRO A CA 1
ATOM 659 C C . PRO A 1 87 ? 5.432 6.901 -14.893 1.00 92.69 87 PRO A C 1
ATOM 661 O O . PRO A 1 87 ? 4.832 7.739 -15.559 1.00 92.69 87 PRO A O 1
ATOM 664 N N . TYR A 1 88 ? 4.939 5.682 -14.672 1.00 92.88 88 TYR A N 1
ATOM 665 C CA . TYR A 1 88 ? 3.679 5.165 -15.214 1.00 92.88 88 TYR A CA 1
ATOM 666 C C . TYR A 1 88 ? 2.507 5.270 -14.228 1.00 92.88 88 TYR A C 1
ATOM 668 O O . TYR A 1 88 ? 1.404 4.810 -14.532 1.00 92.88 88 TYR A O 1
ATOM 676 N N . LEU A 1 89 ? 2.728 5.842 -13.040 1.00 92.62 89 LEU A N 1
ATOM 677 C CA . LEU A 1 89 ? 1.729 5.936 -11.981 1.00 92.62 89 LEU A CA 1
ATOM 678 C C . LEU A 1 89 ? 1.291 7.377 -11.739 1.00 92.62 89 LEU A C 1
ATOM 680 O O . LEU A 1 89 ? 2.105 8.276 -11.558 1.00 92.62 89 LEU A O 1
ATOM 684 N N . GLU A 1 90 ? -0.020 7.571 -11.620 1.00 88.00 90 GLU A N 1
ATOM 685 C CA . GLU A 1 90 ? -0.597 8.838 -11.150 1.00 88.00 90 GLU A CA 1
ATOM 686 C C . GLU A 1 90 ? -0.430 9.013 -9.631 1.00 88.00 90 GLU A C 1
ATOM 688 O O . GLU A 1 90 ? -0.369 10.130 -9.120 1.00 88.00 90 GLU A O 1
ATOM 693 N N . THR A 1 91 ? -0.351 7.899 -8.899 1.00 86.75 91 THR A N 1
ATOM 694 C CA . THR A 1 91 ? -0.252 7.859 -7.437 1.00 86.75 91 THR A CA 1
ATOM 695 C C . THR A 1 91 ? 1.056 7.179 -7.016 1.00 86.75 91 THR A C 1
ATOM 697 O O . THR A 1 91 ? 1.090 5.948 -6.948 1.00 86.75 91 THR A O 1
ATOM 700 N N . PRO A 1 92 ? 2.129 7.933 -6.713 1.00 80.50 92 PRO A N 1
ATOM 701 C CA . PRO A 1 92 ? 3.427 7.353 -6.353 1.00 80.50 92 PRO A CA 1
ATOM 702 C C . PRO A 1 92 ? 3.385 6.569 -5.033 1.00 80.50 92 PRO A C 1
ATOM 704 O O . PRO A 1 92 ? 4.109 5.593 -4.877 1.00 80.50 92 PRO A O 1
ATOM 707 N N . ASP A 1 93 ? 2.466 6.902 -4.123 1.00 86.31 93 ASP A N 1
ATOM 708 C CA . ASP A 1 93 ? 2.262 6.165 -2.867 1.00 86.31 93 ASP A CA 1
ATOM 709 C C . ASP A 1 93 ? 1.535 4.816 -3.054 1.00 86.31 93 ASP A C 1
ATOM 711 O O . ASP A 1 93 ? 1.269 4.109 -2.079 1.00 86.31 93 ASP A O 1
ATOM 715 N N . ALA A 1 94 ? 1.218 4.420 -4.296 1.00 93.00 94 ALA A N 1
ATOM 716 C CA . ALA A 1 94 ? 0.580 3.135 -4.592 1.00 93.00 94 ALA A CA 1
ATOM 717 C C . ALA A 1 94 ? 1.443 1.925 -4.205 1.00 93.00 94 ALA A C 1
ATOM 719 O O . ALA A 1 94 ? 0.920 0.817 -4.149 1.00 93.00 94 ALA A O 1
ATOM 720 N N . PHE A 1 95 ? 2.731 2.108 -3.901 1.00 93.94 95 PHE A N 1
ATOM 721 C CA . PHE A 1 95 ? 3.593 1.034 -3.400 1.00 93.94 95 PHE A CA 1
ATOM 722 C C . PHE A 1 95 ? 3.386 0.716 -1.914 1.00 93.94 95 PHE A C 1
ATOM 724 O O . PHE A 1 95 ? 3.876 -0.309 -1.448 1.00 93.94 95 PHE A O 1
ATOM 731 N N . HIS A 1 96 ? 2.635 1.534 -1.171 1.00 94.75 96 HIS A N 1
ATOM 732 C CA . HIS A 1 96 ? 2.358 1.309 0.247 1.00 94.75 96 HIS A CA 1
ATOM 733 C C . HIS A 1 96 ? 0.946 0.757 0.474 1.00 94.75 96 HIS A C 1
ATOM 735 O O . HIS A 1 96 ? -0.056 1.423 0.214 1.00 94.75 96 HIS A O 1
ATOM 741 N N . CYS A 1 97 ? 0.844 -0.449 1.025 1.00 95.31 97 CYS A N 1
ATOM 742 C CA . CYS A 1 97 ? -0.415 -1.022 1.490 1.00 95.31 97 CYS A CA 1
ATOM 743 C C . CYS A 1 97 ? -0.664 -0.603 2.949 1.00 95.31 97 CYS A C 1
ATOM 745 O O . CYS A 1 97 ? 0.116 -0.967 3.817 1.00 95.31 97 CYS A O 1
ATOM 747 N N . PRO A 1 98 ? -1.775 0.068 3.303 1.00 94.00 98 PRO A N 1
ATOM 748 C CA . PRO A 1 98 ? -2.053 0.450 4.698 1.00 94.00 98 PRO A CA 1
ATOM 749 C C . PRO A 1 98 ? -2.313 -0.729 5.659 1.00 94.00 98 PRO A C 1
ATOM 751 O O . PRO A 1 98 ? -2.505 -0.515 6.859 1.00 94.00 98 PRO A O 1
ATOM 754 N N . ALA A 1 99 ? -2.397 -1.963 5.152 1.00 93.31 99 ALA A N 1
ATOM 755 C CA . ALA A 1 99 ? -2.413 -3.178 5.968 1.00 93.31 99 ALA A CA 1
ATOM 756 C C . ALA A 1 99 ? -1.006 -3.749 6.228 1.00 93.31 99 ALA A C 1
ATOM 758 O O . ALA A 1 99 ? -0.870 -4.643 7.064 1.00 93.31 99 ALA A O 1
ATOM 759 N N . ASP A 1 100 ? 0.015 -3.245 5.539 1.00 93.69 100 ASP A N 1
ATOM 760 C CA . ASP A 1 100 ? 1.415 -3.580 5.763 1.00 93.69 100 ASP A CA 1
ATOM 761 C C . ASP A 1 100 ? 1.931 -2.865 7.022 1.00 93.69 100 ASP A C 1
ATOM 763 O O . ASP A 1 100 ? 1.593 -1.712 7.295 1.00 93.69 100 ASP A O 1
ATOM 767 N N . HIS A 1 101 ? 2.723 -3.576 7.819 1.00 89.44 101 HIS A N 1
ATOM 768 C CA . HIS A 1 101 ? 3.303 -3.062 9.058 1.00 89.44 101 HIS A CA 1
ATOM 769 C C . HIS A 1 101 ? 4.833 -3.165 9.090 1.00 89.44 101 HIS A C 1
ATOM 771 O O . HIS A 1 101 ? 5.437 -2.664 10.041 1.00 89.44 101 HIS A O 1
ATOM 777 N N . LYS A 1 102 ? 5.466 -3.810 8.104 1.00 90.38 102 LYS A N 1
ATOM 778 C CA . LYS A 1 102 ? 6.890 -4.152 8.167 1.00 90.38 102 LYS A CA 1
ATOM 779 C C . LYS A 1 102 ? 7.572 -4.033 6.808 1.00 90.38 102 LYS A C 1
ATOM 781 O O . LYS A 1 102 ? 8.580 -3.338 6.698 1.00 90.38 102 LYS A O 1
ATOM 786 N N . GLU A 1 103 ? 7.017 -4.654 5.781 1.00 90.56 103 GLU A N 1
ATOM 787 C CA . GLU A 1 103 ? 7.655 -4.858 4.483 1.00 90.56 103 GLU A CA 1
ATOM 788 C C . GLU A 1 103 ? 7.960 -3.523 3.789 1.00 90.56 103 GLU A C 1
ATOM 790 O O . GLU A 1 103 ? 9.087 -3.308 3.337 1.00 90.56 103 GLU A O 1
ATOM 795 N N . PHE A 1 104 ? 7.028 -2.568 3.812 1.00 92.12 104 PHE A N 1
ATOM 796 C CA . PHE A 1 104 ? 7.243 -1.215 3.291 1.00 92.12 104 PHE A CA 1
ATOM 797 C C . PHE A 1 104 ? 8.336 -0.454 4.049 1.00 92.12 104 PHE A C 1
ATOM 799 O O . PHE A 1 104 ? 9.101 0.316 3.464 1.00 92.12 104 PHE A O 1
ATOM 806 N N . GLN A 1 105 ? 8.435 -0.653 5.367 1.00 90.88 105 GLN A N 1
ATOM 807 C CA . GLN A 1 105 ? 9.444 0.033 6.172 1.00 90.88 105 GLN A CA 1
ATOM 808 C C . GLN A 1 105 ? 10.853 -0.490 5.903 1.00 90.88 105 GLN A C 1
ATOM 810 O O . GLN A 1 105 ? 11.794 0.306 5.920 1.00 90.88 105 GLN A O 1
ATOM 815 N N . GLU A 1 106 ? 10.983 -1.780 5.605 1.00 90.31 106 GLU A N 1
ATOM 816 C CA . GLU A 1 106 ? 12.261 -2.436 5.324 1.00 90.31 106 GLU A CA 1
ATOM 817 C C . GLU A 1 106 ? 12.688 -2.277 3.861 1.00 90.31 106 GLU A C 1
ATOM 819 O O . GLU A 1 106 ? 13.822 -1.884 3.603 1.00 90.31 106 GLU A O 1
ATOM 824 N N . SER A 1 107 ? 11.786 -2.517 2.908 1.00 89.69 107 SER A N 1
ATOM 825 C CA . SER A 1 107 ? 12.116 -2.608 1.476 1.00 89.69 107 SER A CA 1
ATOM 826 C C . SER A 1 107 ? 11.789 -1.352 0.660 1.00 89.69 107 SER A C 1
ATOM 828 O O . SER A 1 107 ? 12.389 -1.135 -0.392 1.00 89.69 107 SER A O 1
ATOM 830 N N . GLY A 1 108 ? 10.854 -0.521 1.137 1.00 89.06 108 GLY A N 1
ATOM 831 C CA . GLY A 1 108 ? 10.289 0.604 0.381 1.00 89.06 108 GLY A CA 1
ATOM 832 C C . GLY A 1 108 ? 9.016 0.275 -0.408 1.00 89.06 108 GLY A C 1
ATOM 833 O O . GLY A 1 108 ? 8.365 1.191 -0.889 1.00 89.06 108 GLY A O 1
ATOM 834 N N . SER A 1 109 ? 8.598 -0.995 -0.479 1.00 91.94 109 SER A N 1
ATOM 835 C CA . SER A 1 109 ? 7.361 -1.401 -1.158 1.00 91.94 109 SER A CA 1
ATOM 836 C C . SER A 1 109 ? 6.637 -2.507 -0.389 1.00 91.94 109 SER A C 1
ATOM 838 O O . SER A 1 109 ? 7.246 -3.458 0.088 1.00 91.94 109 SER A O 1
ATOM 840 N N . SER A 1 110 ? 5.312 -2.422 -0.309 1.00 94.44 110 SER A N 1
ATOM 841 C CA . SER A 1 110 ? 4.454 -3.506 0.189 1.00 94.44 110 SER A CA 1
ATOM 842 C C . SER A 1 110 ? 4.213 -4.599 -0.856 1.00 94.44 110 SER A C 1
ATOM 844 O O . SER A 1 110 ? 3.634 -5.639 -0.546 1.00 94.44 110 SER A O 1
ATOM 846 N N . TYR A 1 111 ? 4.601 -4.353 -2.109 1.00 92.38 111 TYR A N 1
ATOM 847 C CA . TYR A 1 111 ? 4.323 -5.224 -3.243 1.00 92.38 111 TYR A CA 1
ATOM 848 C C . TYR A 1 111 ? 5.622 -5.692 -3.886 1.00 92.38 111 TYR A C 1
ATOM 850 O O . TYR A 1 111 ? 6.474 -4.886 -4.270 1.00 92.38 111 TYR A O 1
ATOM 858 N N . MET A 1 112 ? 5.744 -7.009 -4.014 1.00 89.25 112 MET A N 1
ATOM 859 C CA . MET A 1 112 ? 6.885 -7.679 -4.620 1.00 89.25 112 MET A CA 1
ATOM 860 C C . MET A 1 112 ? 6.571 -8.074 -6.062 1.00 89.25 112 MET A C 1
ATOM 862 O O . MET A 1 112 ? 5.452 -8.476 -6.388 1.00 89.25 112 MET A O 1
ATOM 866 N N . TRP A 1 113 ? 7.575 -7.971 -6.924 1.00 91.62 113 TRP A N 1
ATOM 867 C CA . TRP A 1 113 ? 7.522 -8.491 -8.279 1.00 91.62 113 TRP A CA 1
ATOM 868 C C . TRP A 1 113 ? 7.665 -10.013 -8.274 1.00 91.62 113 TRP A C 1
ATOM 870 O O . TRP A 1 113 ? 8.427 -10.584 -7.492 1.00 91.62 113 TRP A O 1
ATOM 880 N N . ASN A 1 114 ? 6.962 -10.692 -9.177 1.00 90.56 114 ASN A N 1
ATOM 881 C CA . ASN A 1 114 ? 7.221 -12.103 -9.406 1.00 90.56 114 ASN A CA 1
ATOM 882 C C . ASN A 1 114 ? 8.318 -12.255 -10.466 1.00 90.56 114 ASN A C 1
ATOM 884 O O . ASN A 1 114 ? 8.035 -12.201 -11.658 1.00 90.56 114 ASN A O 1
ATOM 888 N N . ALA A 1 115 ? 9.552 -12.510 -10.030 1.00 87.12 115 ALA A N 1
ATOM 889 C CA . ALA A 1 115 ? 10.698 -12.670 -10.927 1.00 87.12 115 ALA A CA 1
ATOM 890 C C . ALA A 1 115 ? 10.569 -13.852 -11.913 1.00 87.12 115 ALA A C 1
ATOM 892 O O . ALA A 1 115 ? 11.305 -13.912 -12.893 1.00 87.12 115 ALA A O 1
ATOM 893 N N . THR A 1 116 ? 9.629 -14.786 -11.709 1.00 87.69 116 THR A N 1
ATOM 894 C CA . THR A 1 116 ? 9.353 -15.839 -12.705 1.00 87.69 116 THR A CA 1
ATOM 895 C C . THR A 1 116 ? 8.584 -15.328 -13.926 1.00 87.69 116 THR A C 1
ATOM 897 O O . THR A 1 116 ? 8.393 -16.091 -14.864 1.00 87.69 116 THR A O 1
ATOM 900 N N . GLN A 1 117 ? 8.086 -14.088 -13.888 1.00 82.75 117 GLN A N 1
ATOM 901 C CA . GLN A 1 117 ? 7.350 -13.431 -14.975 1.00 82.75 117 GLN A CA 1
ATOM 902 C C . GLN A 1 117 ? 8.248 -12.504 -15.809 1.00 82.75 117 GLN A C 1
ATOM 904 O O . GLN A 1 117 ? 7.733 -11.703 -16.582 1.00 82.75 117 GLN A O 1
ATOM 909 N N . ASN A 1 118 ? 9.569 -12.567 -15.628 1.00 85.38 118 ASN A N 1
ATOM 910 C CA . ASN A 1 118 ? 10.513 -11.799 -16.437 1.00 85.38 118 ASN A CA 1
ATOM 911 C C . ASN A 1 118 ? 10.439 -12.237 -17.917 1.00 85.38 118 ASN A C 1
ATOM 913 O O . ASN A 1 118 ? 10.073 -13.380 -18.206 1.00 85.38 118 ASN A O 1
ATOM 917 N N . GLY A 1 119 ? 10.720 -11.296 -18.825 1.00 70.56 119 GLY A N 1
ATOM 918 C CA . GLY A 1 119 ? 10.691 -11.499 -20.281 1.00 70.56 119 GLY A CA 1
ATOM 919 C C . GLY A 1 119 ? 11.841 -12.334 -20.826 1.00 70.56 119 GLY A C 1
ATOM 920 O O . GLY A 1 119 ? 12.842 -12.517 -20.102 1.00 70.56 119 GLY A O 1
#

Foldseek 3Di:
DDDDDDDDPVNVVVVVVVVVVVCVVPVVVPPVVVLVVLVVLLVVLVVQLVQLQVVVCVVVVNAAAQFAQFAQACPDPGRFSLVVSCVSGPDSCSQDRPVDDPCCHGTVGPGTDDNVRHD

Secondary structure (DSSP, 8-state):
-----PPPHHHHHHHHHHHHHHHHHHGGGHHHHHHHHHHHHHHHHHHHHHHHHHHHHHHTTTPPP---S--SSTT-----HHHHHGGG-S-GGGG--TT-SSHHHHHS-S----GGG--

pLDDT: mean 88.63, std 8.65, range [50.25, 96.0]

Sequence (119 aa):
MRSLRGFTLVEMLVVLAIIGTLAAIIYPLSRSMIGKSREAACLTNLRSLGVGLQTYLQEHHDKMPELAAGRSSKTEDTPVLETLLLPYLETPDAFHCPADHKEFQESGSSYMWNATQNG

Radius of gyration: 25.54 Å; chains: 1; bounding box: 57×54×66 Å